Protein AF-A0A1V0NFH5-F1 (afdb_monomer_lite)

Radius of gyration: 13.97 Å; chains: 1; bounding box: 27×34×34 Å

pLDDT: mean 76.41, std 22.6, range [29.08, 95.69]

Structure (mmCIF, N/CA/C/O backbone):
data_AF-A0A1V0NFH5-F1
#
_entry.id   AF-A0A1V0NFH5-F1
#
loop_
_atom_site.group_PDB
_atom_site.id
_atom_site.type_symbol
_atom_site.label_atom_id
_atom_site.label_alt_id
_atom_site.label_comp_id
_atom_site.label_asym_id
_atom_site.label_entity_id
_atom_site.label_seq_id
_atom_site.pdbx_PDB_ins_code
_atom_site.Cartn_x
_atom_site.Cartn_y
_atom_site.Cartn_z
_atom_site.occupancy
_atom_site.B_iso_or_equiv
_atom_site.auth_seq_id
_atom_site.auth_comp_id
_atom_site.auth_asym_id
_atom_site.auth_atom_id
_atom_site.pdbx_PDB_model_num
ATOM 1 N N . MET A 1 1 ? 10.581 -11.331 2.961 1.00 76.19 1 MET A N 1
ATOM 2 C CA . MET A 1 1 ? 11.511 -10.503 2.188 1.00 76.19 1 MET A CA 1
ATOM 3 C C . MET A 1 1 ? 10.688 -9.478 1.43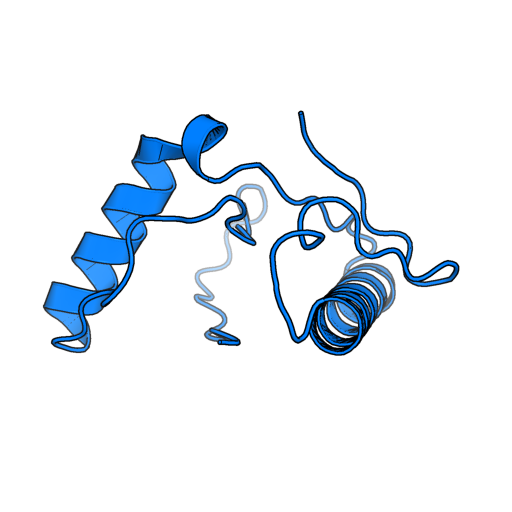2 1.00 76.19 1 MET A C 1
ATOM 5 O O . MET A 1 1 ? 9.586 -9.808 0.995 1.00 76.19 1 MET A O 1
ATOM 9 N N . ALA A 1 2 ? 11.209 -8.263 1.259 1.00 84.88 2 ALA A N 1
ATOM 10 C CA . ALA A 1 2 ? 10.541 -7.229 0.476 1.00 84.88 2 ALA A CA 1
ATOM 11 C C . ALA A 1 2 ? 10.364 -7.672 -0.987 1.00 84.88 2 ALA A C 1
ATOM 13 O O . ALA A 1 2 ? 11.318 -8.141 -1.609 1.00 84.88 2 ALA A O 1
ATOM 14 N N . TYR A 1 3 ? 9.170 -7.487 -1.551 1.00 88.94 3 TYR A N 1
ATOM 15 C CA . TYR A 1 3 ? 8.919 -7.678 -2.978 1.00 88.94 3 TYR A CA 1
ATOM 16 C C . TYR A 1 3 ? 8.745 -6.323 -3.664 1.00 88.94 3 TYR A C 1
ATOM 18 O O . TYR A 1 3 ? 7.806 -5.575 -3.372 1.00 88.94 3 TYR A O 1
ATOM 26 N N . LYS A 1 4 ? 9.658 -6.021 -4.592 1.00 92.44 4 LYS A N 1
ATOM 27 C CA . LYS A 1 4 ? 9.577 -4.852 -5.466 1.00 92.44 4 LYS A CA 1
ATOM 28 C C . LYS A 1 4 ? 8.589 -5.109 -6.589 1.00 92.44 4 LYS A C 1
ATOM 30 O O . LYS A 1 4 ? 8.770 -6.022 -7.392 1.00 92.44 4 LYS A O 1
ATOM 35 N N . VAL A 1 5 ? 7.574 -4.261 -6.673 1.00 91.75 5 VAL A N 1
ATOM 36 C CA . VAL A 1 5 ? 6.545 -4.378 -7.703 1.00 91.75 5 VAL A CA 1
ATOM 37 C C . VAL A 1 5 ? 7.063 -3.823 -9.011 1.00 91.75 5 VAL A C 1
ATOM 39 O O . VAL A 1 5 ? 7.460 -2.660 -9.093 1.00 91.75 5 VAL A O 1
ATOM 42 N N . ASN A 1 6 ? 7.004 -4.646 -10.052 1.00 92.31 6 ASN A N 1
ATOM 43 C CA . ASN A 1 6 ? 7.226 -4.195 -11.411 1.00 92.31 6 ASN A CA 1
ATOM 44 C C . ASN A 1 6 ? 5.878 -3.860 -12.056 1.00 92.31 6 ASN A C 1
ATOM 46 O O . ASN A 1 6 ? 5.041 -4.731 -12.249 1.00 92.31 6 ASN A O 1
ATOM 50 N N . PHE A 1 7 ? 5.663 -2.595 -12.411 1.00 91.69 7 PHE A N 1
ATOM 51 C CA . PHE A 1 7 ? 4.433 -2.183 -13.092 1.00 91.69 7 PHE A CA 1
ATOM 52 C C . PHE A 1 7 ? 4.423 -2.511 -14.594 1.00 91.69 7 PHE A C 1
ATOM 54 O O . PHE A 1 7 ? 3.388 -2.359 -15.235 1.00 91.69 7 PHE A O 1
ATOM 61 N N . LYS A 1 8 ? 5.564 -2.911 -15.176 1.00 93.94 8 LYS A N 1
ATOM 62 C CA . LYS A 1 8 ? 5.654 -3.365 -16.576 1.00 93.94 8 LYS A CA 1
ATOM 63 C C . LYS A 1 8 ? 5.340 -4.852 -16.729 1.00 93.94 8 LYS A C 1
ATOM 65 O O . LYS A 1 8 ? 4.895 -5.266 -17.789 1.00 93.94 8 LYS A O 1
ATOM 70 N N . ASP A 1 9 ? 5.609 -5.627 -15.686 1.00 95.31 9 ASP A N 1
ATOM 71 C CA . ASP A 1 9 ? 5.427 -7.075 -15.645 1.00 95.31 9 ASP A CA 1
ATOM 72 C C . ASP A 1 9 ? 4.626 -7.406 -14.384 1.00 95.31 9 ASP A C 1
ATOM 74 O O . ASP A 1 9 ? 5.182 -7.508 -13.286 1.00 95.31 9 ASP A O 1
ATOM 78 N N . VAL A 1 10 ? 3.301 -7.447 -14.543 1.00 94.25 10 VAL A N 1
ATOM 79 C CA . VAL A 1 10 ? 2.349 -7.621 -13.444 1.00 94.25 10 VAL A CA 1
ATOM 80 C C . VAL A 1 10 ? 2.413 -9.065 -12.962 1.00 94.25 10 VAL A C 1
ATOM 82 O O . VAL A 1 10 ? 2.105 -9.985 -13.714 1.00 94.25 10 VAL A O 1
ATOM 85 N N . LYS A 1 11 ? 2.796 -9.263 -11.695 1.00 92.69 11 LYS A N 1
ATOM 86 C CA . LYS A 1 11 ? 2.881 -10.589 -11.071 1.00 92.69 11 LYS A CA 1
ATOM 87 C C . LYS A 1 11 ? 2.061 -10.661 -9.801 1.00 92.69 11 LYS A C 1
ATOM 89 O O . LYS A 1 11 ? 1.969 -9.691 -9.051 1.00 92.69 11 LYS A O 1
ATOM 94 N N . THR A 1 12 ? 1.570 -11.856 -9.517 1.00 92.62 12 THR A N 1
ATOM 95 C CA . THR A 1 12 ? 0.772 -12.160 -8.331 1.00 92.62 12 THR A CA 1
ATOM 96 C C . THR A 1 12 ? 1.607 -12.422 -7.080 1.00 92.62 12 THR A C 1
ATOM 98 O O . THR A 1 12 ? 1.021 -12.719 -6.052 1.00 92.62 12 THR A O 1
ATOM 101 N N . VAL A 1 13 ? 2.936 -12.220 -7.111 1.00 89.75 13 VAL A N 1
ATOM 102 C CA . VAL A 1 13 ? 3.868 -12.578 -6.020 1.00 89.75 13 VAL A CA 1
ATOM 103 C C . VAL A 1 13 ? 3.342 -12.186 -4.632 1.00 89.75 13 VAL A C 1
ATOM 105 O O . VAL A 1 13 ? 3.296 -11.009 -4.252 1.00 89.75 13 VAL A O 1
ATOM 108 N N . GLY A 1 14 ? 2.998 -13.219 -3.862 1.00 83.38 14 GLY A N 1
ATOM 109 C CA . GLY A 1 14 ? 2.502 -13.137 -2.486 1.00 83.38 14 GLY A CA 1
ATOM 110 C C . GLY A 1 14 ? 0.978 -12.998 -2.351 1.00 83.38 14 GLY A C 1
ATOM 111 O O . GLY A 1 14 ? 0.484 -12.871 -1.233 1.00 83.38 14 GLY A O 1
ATOM 112 N N . LEU A 1 15 ? 0.241 -13.065 -3.460 1.00 86.44 15 LEU A N 1
ATOM 113 C CA . LEU A 1 15 ? -1.223 -13.065 -3.545 1.00 86.44 15 LEU A CA 1
ATOM 114 C C . LEU A 1 15 ? -1.785 -14.432 -3.964 1.00 86.44 15 LEU A C 1
ATOM 116 O O . LEU A 1 15 ? -2.992 -14.549 -4.134 1.00 86.44 15 LEU A O 1
ATOM 120 N N . GLU A 1 16 ? -0.951 -15.470 -4.085 1.00 86.75 16 GLU A N 1
ATOM 121 C CA . GLU A 1 16 ? -1.329 -16.741 -4.745 1.00 86.75 16 GLU A CA 1
ATOM 122 C C . GLU A 1 16 ? -2.465 -17.493 -4.053 1.00 86.75 16 GLU A C 1
ATOM 124 O O . GLU A 1 16 ? -3.119 -18.345 -4.641 1.00 86.75 16 GLU A O 1
ATOM 129 N N . THR A 1 17 ? -2.684 -17.200 -2.775 1.00 84.69 17 THR A N 1
ATOM 130 C CA . THR A 1 17 ? -3.760 -17.796 -1.983 1.00 84.69 17 THR A CA 1
ATOM 131 C C . THR A 1 17 ? -5.095 -17.077 -2.165 1.00 84.69 17 THR A C 1
ATOM 133 O O . THR A 1 17 ? -6.104 -17.535 -1.637 1.00 84.69 17 THR A O 1
ATOM 136 N N . SER A 1 18 ? -5.110 -15.924 -2.838 1.00 84.19 18 SER A N 1
ATOM 137 C CA . SER A 1 18 ? -6.312 -15.126 -3.057 1.00 84.19 18 SER A CA 1
ATOM 138 C C . SER A 1 18 ? -7.054 -15.597 -4.311 1.00 84.19 18 SER A C 1
ATOM 140 O O . SER A 1 18 ? -6.433 -15.720 -5.365 1.00 84.19 18 SER A O 1
ATOM 142 N N . PRO A 1 19 ? -8.387 -15.772 -4.263 1.00 88.06 19 PRO A N 1
ATOM 143 C CA . PRO A 1 19 ? -9.184 -16.086 -5.452 1.00 88.06 19 PRO A CA 1
ATOM 144 C C . PRO A 1 19 ? -9.219 -14.936 -6.475 1.00 88.06 19 PRO A C 1
ATOM 146 O O . PRO A 1 19 ? -9.638 -15.138 -7.608 1.00 88.06 19 PRO A O 1
ATOM 149 N N . VAL A 1 20 ? -8.787 -13.732 -6.082 1.00 88.62 20 VAL A N 1
ATOM 150 C CA . VAL A 1 20 ? -8.752 -12.517 -6.917 1.00 88.62 20 VAL A CA 1
ATOM 151 C C . VAL A 1 20 ? -7.323 -11.984 -7.092 1.00 88.62 20 VAL A C 1
ATOM 153 O O . VAL A 1 20 ? -7.102 -10.776 -7.196 1.00 88.62 20 VAL A O 1
ATOM 156 N N . ALA A 1 21 ? -6.333 -12.885 -7.094 1.00 89.50 21 ALA A N 1
ATOM 157 C CA . ALA A 1 21 ? -4.910 -12.544 -7.145 1.00 89.50 21 ALA A CA 1
ATOM 158 C C . ALA A 1 21 ? -4.546 -11.627 -8.326 1.00 89.50 21 ALA A C 1
ATOM 160 O O . ALA A 1 21 ? -3.848 -10.633 -8.126 1.00 89.50 21 ALA A O 1
ATOM 161 N N . ASP A 1 22 ? -5.065 -11.903 -9.525 1.00 90.12 22 ASP A N 1
ATOM 162 C CA . ASP A 1 22 ? -4.756 -11.133 -10.738 1.00 90.12 22 ASP A CA 1
ATOM 163 C C . ASP A 1 22 ? -5.242 -9.682 -10.651 1.00 90.12 22 ASP A C 1
ATOM 165 O O . ASP A 1 22 ? -4.513 -8.742 -10.976 1.00 90.12 22 ASP A O 1
ATOM 169 N N . SER A 1 23 ? -6.466 -9.475 -10.158 1.00 91.88 23 SER A N 1
ATOM 170 C CA . SER A 1 23 ? -7.030 -8.134 -9.983 1.00 91.88 23 SER A CA 1
ATOM 171 C C . SER A 1 23 ? -6.245 -7.331 -8.943 1.00 91.88 23 SER A C 1
ATOM 173 O O . SER A 1 23 ? -5.916 -6.167 -9.181 1.00 91.88 23 SER A O 1
ATOM 175 N N . LEU A 1 24 ? -5.881 -7.962 -7.822 1.00 90.19 24 LEU A N 1
ATOM 176 C CA . LEU A 1 24 ? -5.057 -7.342 -6.780 1.00 90.19 24 LEU A CA 1
ATOM 177 C C . LEU A 1 24 ? -3.645 -7.012 -7.286 1.00 90.19 24 LEU A C 1
ATOM 179 O O . LEU A 1 24 ? -3.122 -5.932 -7.003 1.00 90.19 24 LEU A O 1
ATOM 183 N N . ALA A 1 25 ? -3.039 -7.895 -8.081 1.00 92.25 25 ALA A N 1
ATOM 184 C CA . ALA A 1 25 ? -1.752 -7.644 -8.721 1.00 92.25 25 ALA A CA 1
ATOM 185 C C . ALA A 1 25 ? -1.822 -6.445 -9.682 1.00 92.25 25 ALA A C 1
ATOM 187 O O . ALA A 1 25 ? -0.922 -5.601 -9.685 1.00 92.25 25 ALA A O 1
ATOM 188 N N . GLY A 1 26 ? -2.916 -6.319 -10.439 1.00 93.25 26 GLY A N 1
ATOM 189 C CA . GLY A 1 26 ? -3.176 -5.175 -11.312 1.00 93.25 26 GLY A CA 1
ATOM 190 C C . GLY A 1 26 ? -3.303 -3.851 -10.552 1.00 93.25 26 GLY A C 1
ATOM 191 O O . GLY A 1 26 ? -2.660 -2.864 -10.921 1.00 93.25 26 GLY A O 1
ATOM 192 N N . LEU A 1 27 ? -4.068 -3.820 -9.455 1.00 93.50 27 LEU A N 1
ATOM 193 C CA . LEU A 1 27 ? -4.163 -2.639 -8.582 1.00 93.50 27 LEU A CA 1
ATOM 194 C C . LEU A 1 27 ? -2.789 -2.242 -8.038 1.00 93.50 27 LEU A C 1
ATOM 196 O O . LEU A 1 27 ? -2.378 -1.084 -8.132 1.00 93.50 27 LEU A O 1
ATOM 200 N N . ARG A 1 28 ? -2.033 -3.226 -7.559 1.00 92.12 28 ARG A N 1
ATOM 201 C CA . ARG A 1 28 ? -0.690 -3.025 -7.025 1.00 92.12 28 ARG A CA 1
ATOM 202 C C . ARG A 1 28 ? 0.293 -2.494 -8.078 1.00 92.12 28 ARG A C 1
ATOM 204 O O . ARG A 1 28 ? 1.111 -1.623 -7.782 1.00 92.12 28 ARG A O 1
ATOM 211 N N . ALA A 1 29 ? 0.197 -2.965 -9.320 1.00 94.94 29 ALA A N 1
ATOM 212 C CA . ALA A 1 29 ? 0.977 -2.441 -10.439 1.00 94.94 29 ALA A CA 1
ATOM 213 C C . ALA A 1 29 ? 0.596 -0.991 -10.789 1.00 94.94 29 ALA A C 1
ATOM 215 O O . ALA A 1 29 ? 1.479 -0.172 -11.063 1.00 94.94 29 ALA A O 1
ATOM 216 N N . ASN A 1 30 ? -0.694 -0.642 -10.727 1.00 95.31 30 ASN A N 1
ATOM 217 C CA . ASN A 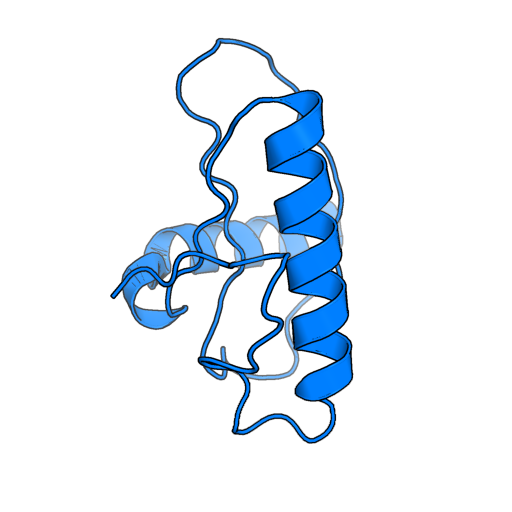1 30 ? -1.159 0.731 -10.939 1.00 95.31 30 ASN A CA 1
ATOM 218 C C . ASN A 1 30 ? -0.578 1.698 -9.900 1.00 95.31 30 ASN A C 1
ATOM 220 O O . ASN A 1 30 ? -0.101 2.777 -10.264 1.00 95.31 30 ASN A O 1
ATOM 224 N N . GLU A 1 31 ? -0.560 1.301 -8.628 1.00 93.12 31 GLU A N 1
ATOM 225 C CA . GLU A 1 31 ? 0.064 2.083 -7.560 1.00 93.12 31 GLU A CA 1
ATOM 226 C C . GLU A 1 31 ? 1.568 2.240 -7.788 1.00 93.12 31 GLU A C 1
ATOM 228 O O . GLU A 1 31 ? 2.080 3.361 -7.778 1.00 93.12 31 GLU A O 1
ATOM 233 N N . ALA A 1 32 ? 2.274 1.145 -8.081 1.00 94.81 32 ALA A N 1
ATOM 234 C CA . ALA A 1 32 ? 3.706 1.184 -8.364 1.00 94.81 32 ALA A CA 1
ATOM 235 C C . ALA A 1 32 ? 4.041 2.137 -9.523 1.00 94.81 32 ALA A C 1
ATOM 237 O O . ALA A 1 32 ? 4.978 2.935 -9.426 1.00 94.81 32 ALA A O 1
ATOM 238 N N . ARG A 1 33 ? 3.229 2.130 -10.590 1.00 95.69 33 ARG A N 1
ATOM 239 C CA . ARG A 1 33 ? 3.357 3.077 -11.706 1.00 95.69 33 ARG A CA 1
ATOM 240 C C . ARG A 1 33 ? 3.154 4.520 -11.253 1.00 95.69 33 ARG A C 1
ATOM 242 O O . ARG A 1 33 ? 3.918 5.398 -11.653 1.00 95.69 33 ARG A O 1
ATOM 249 N N . TYR A 1 34 ? 2.135 4.783 -10.436 1.00 94.56 34 TYR A N 1
ATOM 250 C CA . TYR A 1 34 ? 1.860 6.124 -9.923 1.00 94.56 34 TYR A CA 1
ATOM 251 C C . TYR A 1 34 ? 3.032 6.662 -9.094 1.00 94.56 34 TYR A C 1
ATOM 253 O O . TYR A 1 34 ? 3.502 7.773 -9.352 1.00 94.56 34 TYR A O 1
ATOM 261 N N . PHE A 1 35 ? 3.554 5.867 -8.156 1.00 92.81 35 PHE A N 1
ATOM 262 C CA . PHE A 1 35 ? 4.680 6.277 -7.314 1.00 92.81 35 PHE A CA 1
ATOM 263 C C . PHE A 1 35 ? 5.961 6.500 -8.115 1.00 92.81 35 PHE A C 1
ATOM 265 O O . PHE A 1 35 ? 6.656 7.495 -7.893 1.00 92.81 35 PHE A O 1
ATOM 272 N N . TRP A 1 36 ? 6.236 5.650 -9.104 1.00 92.56 36 TRP A N 1
ATOM 273 C CA . TRP A 1 36 ? 7.377 5.839 -9.992 1.00 92.56 36 TRP A CA 1
ATOM 274 C C . TRP A 1 36 ? 7.253 7.107 -10.846 1.00 92.56 36 TRP A C 1
ATOM 276 O O . TRP A 1 36 ? 8.197 7.893 -10.975 1.00 92.56 36 TRP A O 1
ATOM 286 N N . ASN A 1 37 ? 6.076 7.348 -11.424 1.00 94.06 37 ASN A N 1
ATOM 287 C CA . ASN A 1 37 ? 5.862 8.504 -12.287 1.00 94.06 37 ASN A CA 1
ATOM 288 C C . ASN A 1 37 ? 5.935 9.809 -11.495 1.00 94.06 37 ASN A C 1
ATOM 290 O O . ASN A 1 37 ? 6.659 10.717 -11.906 1.00 94.06 37 ASN A O 1
ATOM 294 N N . LYS A 1 38 ? 5.248 9.874 -10.351 1.00 94.62 38 LYS A N 1
ATOM 295 C CA . LYS A 1 38 ? 5.101 11.104 -9.570 1.00 94.62 38 LYS A CA 1
ATOM 296 C C . LYS A 1 38 ? 6.281 11.396 -8.647 1.00 94.62 38 LYS A C 1
ATOM 298 O O . LYS A 1 38 ? 6.693 12.544 -8.555 1.00 94.62 38 LYS A O 1
ATOM 303 N N . TYR A 1 39 ? 6.814 10.380 -7.974 1.00 94.19 39 TYR A N 1
ATOM 304 C CA . TYR A 1 39 ? 7.806 10.559 -6.907 1.00 94.19 39 TYR A CA 1
ATOM 305 C C . TYR A 1 39 ? 9.146 9.886 -7.197 1.00 94.19 39 TYR A C 1
ATOM 307 O O . TYR A 1 39 ? 10.073 10.048 -6.413 1.00 94.19 39 TYR A O 1
ATOM 315 N N . LYS A 1 40 ? 9.254 9.124 -8.296 1.00 93.44 40 LYS A N 1
ATOM 316 C CA . LYS A 1 40 ? 10.445 8.315 -8.616 1.00 93.44 40 LYS A CA 1
ATOM 317 C C . LYS A 1 40 ? 10.813 7.361 -7.473 1.00 93.44 40 LYS A C 1
ATOM 319 O O . LYS A 1 40 ? 11.980 7.081 -7.231 1.00 93.44 40 LYS A O 1
ATOM 324 N N . PHE A 1 41 ? 9.788 6.861 -6.781 1.00 90.94 41 PHE A N 1
ATOM 325 C CA . PHE A 1 41 ? 9.929 5.976 -5.633 1.00 90.94 41 PHE A CA 1
ATOM 326 C C . PHE A 1 41 ? 9.639 4.524 -6.017 1.00 90.94 41 PHE A C 1
ATOM 328 O O . PHE A 1 41 ? 8.715 4.248 -6.787 1.00 90.94 41 PHE A O 1
ATOM 335 N N . GLU A 1 42 ? 10.420 3.598 -5.464 1.00 90.38 42 GLU A N 1
ATOM 336 C CA . GLU A 1 42 ? 10.224 2.167 -5.670 1.00 90.38 42 GLU A CA 1
ATOM 337 C C . GLU A 1 42 ? 9.137 1.630 -4.745 1.00 90.38 42 GLU A C 1
ATOM 339 O O . GLU A 1 42 ? 9.234 1.716 -3.524 1.00 90.38 42 GLU A O 1
ATOM 344 N N . TYR A 1 43 ? 8.099 1.038 -5.324 1.00 89.88 43 TYR A N 1
ATOM 345 C CA . TYR A 1 43 ? 7.011 0.470 -4.544 1.00 89.88 43 TYR A CA 1
ATOM 346 C C . TYR A 1 43 ? 7.364 -0.952 -4.086 1.00 89.88 43 TYR A C 1
ATOM 348 O O . TYR A 1 43 ? 7.444 -1.889 -4.890 1.00 89.88 43 TYR A O 1
ATOM 356 N N . LEU A 1 44 ? 7.578 -1.100 -2.780 1.00 91.31 44 LEU A N 1
ATOM 357 C CA . LEU A 1 44 ? 7.890 -2.360 -2.110 1.00 91.31 44 LEU A CA 1
ATOM 358 C C . LEU A 1 44 ? 6.687 -2.825 -1.288 1.00 91.31 44 LEU A C 1
ATOM 360 O O . LEU A 1 44 ? 5.989 -2.006 -0.698 1.00 91.31 44 LEU A O 1
ATOM 364 N N . THR A 1 45 ? 6.477 -4.137 -1.183 1.00 87.75 45 THR A N 1
ATOM 365 C CA . THR A 1 45 ? 5.620 -4.685 -0.120 1.00 87.75 45 THR A CA 1
ATOM 366 C C . THR A 1 45 ? 6.355 -5.698 0.717 1.00 87.75 45 THR A C 1
ATOM 368 O O . THR A 1 45 ? 7.331 -6.310 0.282 1.00 87.75 45 THR A O 1
ATOM 371 N N . TYR A 1 46 ? 5.797 -5.926 1.896 1.00 85.81 46 TYR A N 1
ATOM 372 C CA . TYR A 1 46 ? 6.317 -6.858 2.868 1.00 85.81 46 TYR A CA 1
ATOM 373 C C . TYR A 1 46 ? 5.233 -7.865 3.238 1.00 85.81 46 TYR A C 1
ATOM 375 O O . TYR A 1 46 ? 4.040 -7.535 3.244 1.00 85.81 46 TYR A O 1
ATOM 383 N N . PRO A 1 47 ? 5.627 -9.099 3.566 1.00 83.12 47 PRO A N 1
ATOM 384 C CA . PRO A 1 47 ? 4.752 -9.994 4.282 1.00 83.12 47 PRO A CA 1
ATOM 385 C C . PRO A 1 47 ? 4.289 -9.370 5.598 1.00 83.12 47 PRO A C 1
ATOM 387 O O . PRO A 1 47 ? 5.091 -8.792 6.327 1.00 83.12 47 PRO A O 1
ATOM 390 N N . ALA A 1 48 ? 3.007 -9.520 5.926 1.00 81.81 48 ALA A N 1
ATOM 391 C CA . ALA A 1 48 ? 2.420 -8.916 7.123 1.00 81.81 48 ALA A CA 1
ATOM 392 C C . ALA A 1 48 ? 3.141 -9.357 8.413 1.00 81.81 48 ALA A C 1
ATOM 394 O O . ALA A 1 48 ? 3.333 -8.561 9.324 1.00 81.81 48 ALA A O 1
ATOM 395 N N . HIS A 1 49 ? 3.613 -10.607 8.470 1.00 82.00 49 HIS A N 1
ATOM 396 C CA . HIS A 1 49 ? 4.332 -11.136 9.632 1.00 82.00 49 HIS A CA 1
ATOM 397 C C . HIS A 1 49 ? 5.711 -10.499 9.851 1.00 82.00 49 HIS A C 1
ATOM 399 O O . HIS A 1 49 ? 6.170 -10.436 10.984 1.00 82.00 49 HIS A O 1
ATOM 405 N N . GLU A 1 50 ? 6.366 -9.998 8.798 1.00 83.38 50 GLU A N 1
ATOM 406 C CA . GLU A 1 50 ? 7.649 -9.287 8.930 1.00 83.38 50 GLU A CA 1
ATOM 407 C C . GLU A 1 50 ? 7.465 -7.884 9.510 1.00 83.38 50 GLU A C 1
ATOM 409 O O . GLU A 1 50 ? 8.434 -7.219 9.864 1.00 83.38 50 GLU A O 1
ATOM 414 N N . LYS A 1 51 ? 6.214 -7.427 9.579 1.00 84.56 51 LYS A N 1
ATOM 415 C CA . LYS A 1 51 ? 5.818 -6.057 9.866 1.00 84.56 51 LYS A CA 1
ATOM 416 C C . LYS A 1 51 ? 4.702 -5.985 10.909 1.00 84.56 51 LYS A C 1
ATOM 418 O O . LYS A 1 51 ? 3.836 -5.118 10.845 1.00 84.56 51 LYS A O 1
ATOM 423 N N . ALA A 1 52 ? 4.749 -6.892 11.883 1.00 85.12 52 ALA A N 1
ATOM 424 C CA . ALA A 1 52 ? 3.715 -7.063 12.901 1.00 85.12 52 ALA A CA 1
ATOM 425 C C . ALA A 1 52 ? 3.407 -5.780 13.701 1.00 85.12 52 ALA A C 1
ATOM 427 O O . ALA A 1 52 ? 2.242 -5.518 13.987 1.00 85.12 52 ALA A O 1
ATOM 428 N N . ASP A 1 53 ? 4.415 -4.960 14.011 1.00 85.81 53 ASP A N 1
ATOM 429 C CA . ASP A 1 53 ? 4.220 -3.724 14.786 1.00 85.81 53 ASP A CA 1
ATOM 430 C C . ASP A 1 53 ? 3.405 -2.681 14.013 1.00 85.81 53 ASP A C 1
ATOM 432 O O . ASP A 1 53 ? 2.466 -2.078 14.534 1.00 85.81 53 ASP A O 1
ATOM 436 N N . GLU A 1 54 ? 3.740 -2.483 12.740 1.00 86.69 54 GLU A N 1
ATOM 437 C CA . GLU A 1 54 ? 3.055 -1.521 11.877 1.00 86.69 54 GLU A CA 1
ATOM 438 C C . GLU A 1 54 ? 1.627 -1.995 11.545 1.00 86.69 54 GLU A C 1
ATOM 440 O O . GLU A 1 54 ? 0.685 -1.206 11.476 1.00 86.69 54 GLU A O 1
ATOM 445 N N . VAL A 1 55 ? 1.458 -3.309 11.422 1.00 85.69 55 VAL A N 1
ATOM 446 C CA . VAL A 1 55 ? 0.169 -3.983 11.283 1.00 85.69 55 VAL A CA 1
ATOM 447 C C . VAL A 1 55 ? -0.725 -3.741 12.515 1.00 85.69 55 VAL A C 1
ATOM 449 O O . VAL A 1 55 ? -1.874 -3.319 12.372 1.00 85.69 55 VAL A O 1
ATOM 452 N N . ALA A 1 56 ? -0.187 -3.921 13.726 1.00 87.38 56 ALA A N 1
ATOM 453 C CA . ALA A 1 56 ? -0.902 -3.670 14.980 1.00 87.38 56 ALA A CA 1
ATOM 454 C C . ALA A 1 56 ? -1.277 -2.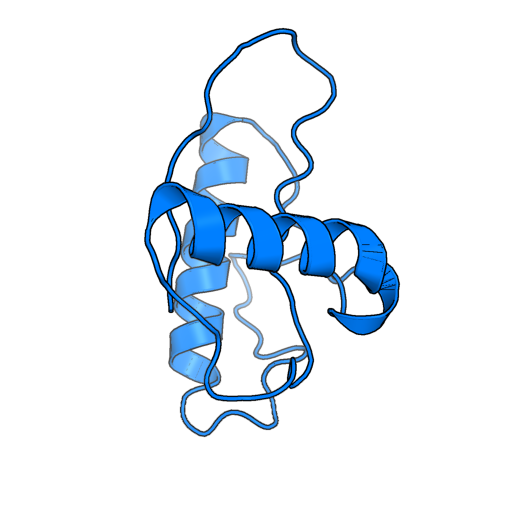188 15.152 1.00 87.38 56 ALA A C 1
ATOM 456 O O . ALA A 1 56 ? -2.373 -1.863 15.616 1.00 87.38 56 ALA A O 1
ATOM 457 N N . LEU A 1 57 ? -0.393 -1.276 14.732 1.00 89.94 57 LEU A N 1
ATOM 458 C CA . LEU A 1 57 ? -0.691 0.155 14.691 1.00 89.94 57 LEU A CA 1
ATOM 459 C C . LEU A 1 57 ? -1.888 0.447 13.777 1.00 89.94 57 LEU A C 1
ATOM 461 O O . LEU A 1 57 ? -2.766 1.231 14.138 1.00 89.94 57 LEU A O 1
ATOM 465 N N . PHE A 1 58 ? -1.948 -0.200 12.614 1.00 87.06 58 PHE A N 1
ATOM 466 C CA . PHE A 1 58 ? -3.042 -0.024 11.665 1.00 87.06 58 PHE A CA 1
ATOM 467 C C . PHE A 1 58 ? -4.381 -0.511 12.232 1.00 87.06 58 PHE A C 1
ATOM 469 O O . PHE A 1 58 ? -5.387 0.189 12.134 1.00 87.06 58 PHE A O 1
ATOM 476 N N . GLU A 1 59 ? -4.387 -1.678 12.878 1.00 87.81 59 GLU A N 1
ATOM 477 C CA . GLU A 1 59 ? -5.549 -2.215 13.596 1.00 87.81 59 GLU A CA 1
ATOM 478 C C . GLU A 1 59 ? -6.071 -1.248 14.656 1.00 87.81 59 GLU A C 1
ATOM 480 O O . GLU A 1 59 ? -7.275 -0.992 14.732 1.00 87.81 59 GLU A O 1
ATOM 485 N N . LYS A 1 60 ? -5.156 -0.676 15.444 1.00 90.88 60 LYS A N 1
ATOM 486 C CA . LYS A 1 60 ? -5.490 0.311 16.468 1.00 90.88 60 LYS A CA 1
ATOM 487 C C . LYS A 1 60 ? -6.160 1.542 15.852 1.00 90.88 60 LYS A C 1
ATOM 489 O O . LYS A 1 60 ? -7.236 1.927 16.298 1.00 90.88 60 LYS A O 1
ATOM 494 N N . ILE A 1 61 ? -5.574 2.112 14.798 1.00 91.19 61 ILE A N 1
ATOM 495 C CA . ILE A 1 61 ? -6.120 3.293 14.106 1.00 91.19 61 ILE A CA 1
ATOM 496 C C . ILE A 1 61 ? -7.501 2.998 13.509 1.00 91.19 61 ILE A C 1
ATOM 498 O O . ILE A 1 61 ? -8.418 3.808 13.638 1.00 91.19 61 ILE A O 1
ATOM 502 N N . LEU A 1 62 ? -7.678 1.841 12.864 1.00 89.94 62 LEU A N 1
ATOM 503 C CA . LEU A 1 62 ? -8.965 1.450 12.281 1.00 89.94 62 LEU A CA 1
ATOM 504 C C . LEU A 1 62 ? -10.059 1.328 13.340 1.00 89.94 62 LEU A C 1
ATOM 506 O O . LEU A 1 62 ? -11.187 1.776 13.114 1.00 89.94 62 LEU A O 1
ATOM 510 N N . LEU A 1 63 ? -9.723 0.763 14.496 1.00 89.38 63 LEU A N 1
ATOM 511 C CA . LEU A 1 63 ? -10.659 0.632 15.598 1.00 89.38 63 LEU A CA 1
ATOM 512 C C . LEU A 1 63 ? -10.997 1.996 16.210 1.00 89.38 63 LEU A C 1
ATOM 514 O O . LEU A 1 63 ? -12.171 2.317 16.367 1.00 89.38 63 LEU A O 1
ATOM 518 N N . GLU A 1 64 ? -9.988 2.806 16.523 1.00 94.38 64 GLU A N 1
ATOM 519 C CA . GLU A 1 64 ? -10.166 4.075 17.233 1.00 94.38 64 GLU A CA 1
ATOM 520 C C . GLU A 1 64 ? -10.813 5.157 16.359 1.00 94.38 64 GLU A C 1
ATOM 522 O O . GLU A 1 64 ? -11.713 5.860 16.813 1.00 94.38 64 GLU A O 1
ATOM 527 N N . GLU A 1 65 ? -10.407 5.290 15.093 1.00 94.75 65 GLU A N 1
ATOM 528 C CA . GLU A 1 65 ? -10.902 6.369 14.228 1.00 94.75 65 GLU A CA 1
ATOM 529 C C . GLU A 1 65 ? -12.154 6.012 13.429 1.00 94.75 65 GLU A C 1
ATOM 531 O O . GLU A 1 65 ? -12.884 6.903 12.979 1.00 94.75 65 GLU A O 1
ATOM 536 N N . ARG A 1 66 ? -12.345 4.724 13.129 1.00 89.62 66 ARG A N 1
ATOM 537 C CA . ARG A 1 66 ? -13.369 4.266 12.177 1.00 89.62 66 ARG A CA 1
ATOM 538 C C . ARG A 1 66 ? -14.270 3.179 12.744 1.00 89.62 66 ARG A C 1
ATOM 540 O O . ARG A 1 66 ? -15.216 2.802 12.060 1.00 89.62 66 ARG A O 1
ATOM 547 N N . ASN A 1 67 ? -14.006 2.697 13.962 1.00 91.00 67 ASN A N 1
ATOM 548 C CA . ASN A 1 67 ? -14.701 1.561 14.562 1.00 91.00 67 ASN A CA 1
ATOM 549 C C . ASN A 1 67 ? -14.729 0.331 13.632 1.00 91.00 67 ASN A C 1
ATOM 551 O O . ASN A 1 67 ? -15.736 -0.368 13.522 1.00 91.00 67 ASN A O 1
ATOM 555 N N . LEU A 1 68 ? -13.621 0.093 12.923 1.00 89.62 68 LEU A N 1
ATOM 556 C CA . LEU A 1 68 ? -13.445 -1.028 12.002 1.00 89.62 68 LEU A CA 1
ATOM 557 C C . LEU A 1 68 ? -12.497 -2.069 12.601 1.00 89.62 68 LEU A C 1
ATOM 559 O O . LEU A 1 68 ? -11.512 -1.734 13.253 1.00 89.62 68 LEU A O 1
ATOM 563 N N . LYS A 1 69 ? -12.784 -3.347 12.339 1.00 87.56 69 LYS A N 1
ATOM 564 C CA . LYS A 1 69 ? -11.921 -4.485 12.680 1.00 87.56 69 LYS A CA 1
ATOM 565 C C . LYS A 1 69 ? -11.786 -5.397 11.470 1.00 87.56 69 LYS A C 1
ATOM 567 O O . LYS A 1 69 ? -12.753 -5.585 10.731 1.00 87.56 69 LYS A O 1
ATOM 572 N N . PHE A 1 70 ? -10.612 -5.991 11.284 1.00 77.19 70 PHE A N 1
ATOM 573 C CA . PHE A 1 70 ? -10.441 -7.025 10.271 1.00 77.19 70 PHE A CA 1
ATOM 574 C C . PHE A 1 70 ? -11.217 -8.284 10.670 1.00 77.19 70 PHE A C 1
ATOM 576 O O . PHE A 1 70 ? -11.131 -8.747 11.805 1.00 77.19 70 PHE A O 1
ATOM 583 N N . GLN A 1 71 ? -11.978 -8.846 9.729 1.00 76.31 71 GLN A N 1
ATOM 584 C CA . GLN A 1 71 ? -12.682 -10.115 9.941 1.00 76.31 71 GLN A CA 1
ATOM 585 C C . GLN A 1 71 ? -11.751 -11.330 9.862 1.00 76.31 71 GLN A C 1
ATOM 587 O O . GLN A 1 71 ? -12.050 -12.365 10.448 1.00 76.31 71 GLN A O 1
ATOM 592 N N . GLN A 1 72 ? -10.642 -11.221 9.130 1.00 70.12 72 GLN A N 1
ATOM 593 C CA . GLN A 1 72 ? -9.693 -12.309 8.917 1.00 70.12 72 GLN A CA 1
ATOM 594 C C . GLN A 1 72 ? -8.317 -11.936 9.450 1.00 70.12 72 GLN A C 1
ATOM 596 O O . GLN A 1 72 ? -7.868 -10.799 9.312 1.00 70.12 72 GLN A O 1
ATOM 601 N N . LYS A 1 73 ? -7.631 -12.926 10.026 1.00 62.88 73 LYS A N 1
ATOM 602 C CA . LYS A 1 73 ? -6.242 -12.787 10.466 1.00 62.88 73 LYS A CA 1
ATOM 603 C C . LYS A 1 73 ? -5.344 -12.615 9.236 1.00 62.88 73 LYS A C 1
ATOM 605 O O . LYS A 1 73 ? -5.509 -13.343 8.260 1.00 62.88 73 LYS A O 1
ATOM 610 N N . TYR A 1 74 ? -4.410 -11.664 9.293 1.00 62.34 74 TYR A N 1
ATOM 611 C CA . TYR A 1 74 ? -3.520 -11.253 8.197 1.00 62.34 74 TYR A CA 1
ATOM 612 C C . TYR A 1 74 ? -3.011 -12.422 7.351 1.00 62.34 74 TYR A C 1
ATOM 614 O O . TYR A 1 74 ? -2.128 -13.168 7.775 1.00 62.34 74 TYR A O 1
ATOM 622 N N . SER A 1 75 ? -3.561 -12.598 6.149 1.00 49.47 75 SER A N 1
ATOM 623 C CA . SER A 1 75 ? -3.336 -13.836 5.403 1.00 49.47 75 SER A CA 1
ATOM 624 C C . SER A 1 75 ? -2.041 -13.864 4.598 1.00 49.47 75 SER A C 1
ATOM 626 O O . SER A 1 75 ? -1.588 -14.972 4.329 1.00 49.47 75 SER A O 1
ATOM 628 N N . LYS A 1 76 ? -1.378 -12.728 4.300 1.00 52.62 76 LYS A N 1
ATOM 629 C CA . LYS A 1 76 ? 0.091 -12.703 4.079 1.00 52.62 76 LYS A CA 1
ATOM 630 C C . LYS A 1 76 ? 0.734 -11.368 3.736 1.00 52.62 76 LYS A C 1
ATOM 632 O O . LYS A 1 76 ? 1.935 -11.286 3.948 1.00 52.62 76 LYS A O 1
ATOM 637 N N . LEU A 1 77 ? 0.043 -10.340 3.251 1.00 48.75 77 LEU A N 1
ATOM 638 C CA . LEU A 1 77 ? 0.708 -9.113 2.788 1.00 48.75 77 LEU A CA 1
ATOM 639 C C . LEU A 1 77 ? 0.058 -7.866 3.379 1.00 48.75 77 LEU A C 1
ATOM 641 O O . LEU A 1 77 ? -1.156 -7.714 3.300 1.00 48.75 77 LEU A O 1
ATOM 645 N N . LEU A 1 78 ? 0.880 -6.963 3.914 1.00 44.78 78 LEU A N 1
ATOM 646 C CA . LEU A 1 78 ? 0.479 -5.575 4.106 1.00 44.78 78 LEU A CA 1
ATOM 647 C C . LEU A 1 78 ? 1.162 -4.758 2.999 1.00 44.78 78 LEU A C 1
ATOM 649 O O . LEU A 1 78 ? 2.389 -4.791 2.856 1.00 44.78 78 LEU A O 1
ATOM 653 N N . SER A 1 79 ? 0.381 -4.038 2.189 1.00 45.22 79 SER A N 1
ATOM 654 C CA . SER A 1 79 ? 0.936 -2.883 1.486 1.00 45.22 79 SER A CA 1
ATOM 655 C C . SER A 1 79 ? 1.157 -1.817 2.542 1.00 45.22 79 SER A C 1
ATOM 657 O O . SER A 1 79 ? 0.208 -1.348 3.168 1.00 45.22 79 SER A O 1
ATOM 659 N N . MET A 1 80 ? 2.417 -1.499 2.802 1.00 38.31 80 MET A N 1
ATOM 660 C CA . MET A 1 80 ? 2.764 -0.563 3.848 1.00 38.31 80 MET A CA 1
ATOM 661 C C . MET A 1 80 ? 3.644 0.528 3.294 1.00 38.31 80 MET A C 1
ATOM 663 O O . MET A 1 80 ? 4.723 0.292 2.750 1.00 38.31 80 MET A O 1
ATOM 667 N N . LYS A 1 81 ? 3.133 1.743 3.418 1.00 47.28 81 LYS A N 1
ATOM 668 C CA . LYS A 1 81 ? 3.744 2.951 2.901 1.00 47.28 81 LYS A CA 1
ATOM 669 C C . LYS A 1 81 ? 4.596 3.563 4.008 1.00 47.28 81 LYS A C 1
ATOM 671 O O . LYS A 1 81 ? 4.114 4.382 4.782 1.00 47.28 81 LYS A O 1
ATOM 676 N N . MET A 1 82 ? 5.866 3.172 4.079 1.00 31.56 82 MET A N 1
ATOM 677 C CA . MET A 1 82 ? 6.852 3.873 4.905 1.00 31.56 82 MET A CA 1
ATOM 678 C C . MET A 1 82 ? 7.216 5.191 4.217 1.00 31.56 82 MET A C 1
ATOM 680 O O . MET A 1 82 ? 8.064 5.228 3.330 1.00 31.56 82 MET A O 1
ATOM 684 N N . MET A 1 83 ? 6.550 6.277 4.607 1.00 33.44 83 MET A N 1
ATOM 685 C CA . MET A 1 83 ? 6.920 7.634 4.207 1.00 33.44 83 MET A CA 1
ATOM 686 C C . MET A 1 83 ? 7.657 8.310 5.366 1.00 33.44 83 MET A C 1
ATOM 688 O O . MET A 1 83 ? 7.107 9.169 6.038 1.00 33.44 83 MET A O 1
ATOM 692 N N . ASN A 1 84 ? 8.908 7.903 5.598 1.00 32.22 84 ASN A N 1
ATOM 693 C CA . ASN A 1 84 ? 9.838 8.607 6.483 1.00 32.22 84 ASN A CA 1
ATOM 694 C C . ASN A 1 84 ? 11.069 9.035 5.675 1.00 32.22 84 ASN A C 1
ATOM 696 O O . ASN A 1 84 ? 12.014 8.265 5.545 1.00 32.22 84 ASN A O 1
ATOM 700 N N . SER A 1 85 ? 11.050 10.257 5.132 1.00 30.06 85 SER A N 1
ATOM 701 C CA . SER A 1 85 ? 12.282 11.044 4.896 1.00 30.06 85 SER A CA 1
ATOM 702 C C . SER A 1 85 ? 12.048 12.508 4.508 1.00 30.06 85 SER A C 1
ATOM 704 O O . SER A 1 85 ? 13.010 13.264 4.421 1.00 30.06 85 SER A O 1
ATOM 706 N N . ILE A 1 86 ? 10.808 12.959 4.301 1.00 32.25 86 ILE A N 1
ATOM 707 C CA . ILE A 1 86 ? 10.545 14.358 3.948 1.00 32.25 86 ILE A CA 1
ATOM 708 C C . ILE A 1 86 ? 9.379 14.827 4.804 1.00 32.25 86 ILE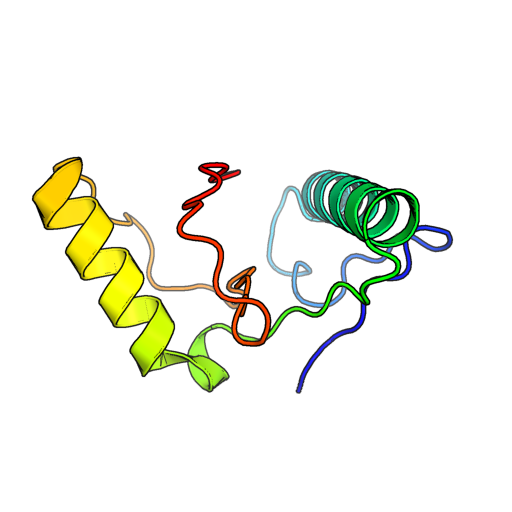 A C 1
ATOM 710 O O . ILE A 1 86 ? 8.287 14.279 4.687 1.00 32.25 86 ILE A O 1
ATOM 714 N N . GLY A 1 87 ? 9.641 15.775 5.707 1.00 34.31 87 GLY A N 1
ATOM 715 C CA . GLY A 1 87 ? 8.713 16.296 6.714 1.00 34.31 87 GLY A CA 1
ATOM 716 C C . GLY A 1 87 ? 7.466 16.955 6.126 1.00 34.31 87 GLY A C 1
ATOM 717 O O . GLY A 1 87 ? 7.307 18.169 6.169 1.00 34.31 87 GLY A O 1
ATOM 718 N N . LEU A 1 88 ? 6.564 16.139 5.594 1.00 32.34 88 LEU A N 1
ATOM 719 C CA . LEU A 1 88 ? 5.257 16.522 5.099 1.00 32.34 88 LEU A CA 1
ATOM 720 C C . LEU A 1 88 ? 4.229 15.638 5.793 1.00 32.34 88 LEU A C 1
ATOM 722 O O . LEU A 1 88 ? 4.001 14.491 5.407 1.00 32.34 88 LEU A O 1
ATOM 726 N N . ASN A 1 89 ? 3.591 16.221 6.808 1.00 35.34 89 ASN A N 1
ATOM 727 C CA . ASN A 1 89 ? 2.310 15.787 7.351 1.00 35.34 89 ASN A CA 1
ATOM 728 C C . ASN A 1 89 ? 1.298 15.653 6.205 1.00 35.34 89 ASN A C 1
ATOM 730 O O . ASN A 1 89 ? 0.596 16.597 5.855 1.00 35.34 89 ASN A O 1
ATOM 734 N N . SER A 1 90 ? 1.234 14.484 5.581 1.00 33.16 90 SER A N 1
ATOM 735 C CA . SER A 1 90 ? 0.144 14.133 4.682 1.00 33.16 90 SER A CA 1
ATOM 736 C C . SER A 1 90 ? -0.095 12.633 4.761 1.00 33.16 90 SER A C 1
ATOM 738 O O . SER A 1 90 ? 0.459 11.819 4.021 1.00 33.16 90 SER A O 1
ATOM 740 N N . ILE A 1 91 ? -0.970 12.279 5.702 1.00 38.44 91 ILE A N 1
ATOM 741 C CA . ILE A 1 91 ? -1.719 11.027 5.705 1.00 38.44 91 ILE A CA 1
ATOM 742 C C . ILE A 1 91 ? -2.543 11.030 4.412 1.00 38.44 91 ILE A C 1
ATOM 744 O O . ILE A 1 91 ? -3.670 11.519 4.357 1.00 38.44 91 ILE A O 1
ATOM 748 N N . THR A 1 92 ? -1.949 10.554 3.319 1.00 38.16 92 THR A N 1
ATOM 749 C CA . THR A 1 92 ? -2.681 10.322 2.076 1.00 38.16 92 THR A CA 1
ATOM 750 C C . THR A 1 92 ? -3.434 9.012 2.241 1.00 38.16 92 THR A C 1
ATOM 752 O O . THR A 1 92 ? -2.906 7.934 1.980 1.00 38.16 92 THR A O 1
ATOM 755 N N . LYS A 1 93 ? -4.669 9.135 2.746 1.00 43.41 93 LYS A N 1
ATOM 756 C CA . LYS A 1 93 ? -5.696 8.091 2.753 1.00 43.41 93 LYS A CA 1
ATOM 757 C C . LYS A 1 93 ? -5.786 7.451 1.371 1.00 43.41 93 LYS A C 1
ATOM 759 O O . LYS A 1 93 ? -6.259 8.087 0.432 1.00 43.41 93 LYS A O 1
ATOM 764 N N . THR A 1 94 ? -5.410 6.186 1.262 1.00 33.03 94 THR A N 1
ATOM 765 C CA . THR A 1 94 ? -6.064 5.252 0.342 1.00 33.03 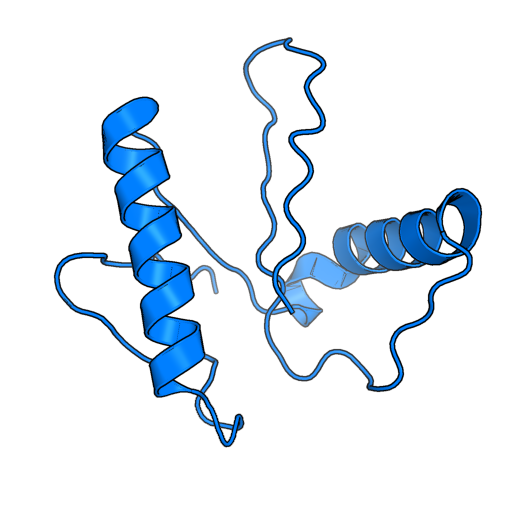94 THR A CA 1
ATOM 766 C C . THR A 1 94 ? -5.862 3.847 0.896 1.00 33.03 94 THR A C 1
ATOM 768 O O . THR A 1 94 ? -4.760 3.313 0.857 1.00 33.03 94 THR A O 1
ATOM 771 N N . VAL A 1 95 ? -6.917 3.303 1.502 1.00 29.08 95 VAL A N 1
ATOM 772 C CA . VAL A 1 95 ? -7.033 1.883 1.844 1.00 29.08 95 VAL A CA 1
ATOM 773 C C . VAL A 1 95 ? -7.748 1.251 0.658 1.00 29.08 95 VAL A C 1
ATOM 775 O O . VAL A 1 95 ? -8.896 1.606 0.396 1.00 29.08 95 VAL A O 1
ATOM 778 N N . TRP A 1 96 ? -7.068 0.379 -0.079 1.00 30.53 96 TRP A N 1
ATOM 779 C CA . TRP A 1 96 ? -7.715 -0.512 -1.038 1.00 30.53 96 TRP A CA 1
ATOM 780 C C . TRP A 1 96 ? -7.863 -1.879 -0.368 1.00 30.53 96 TRP A C 1
ATOM 782 O O . TRP A 1 96 ? -6.878 -2.422 0.137 1.00 30.53 96 TRP A O 1
ATOM 792 N N . PHE A 1 97 ? -9.113 -2.342 -0.288 1.00 32.91 97 PHE A N 1
ATOM 793 C CA . PHE A 1 97 ? -9.487 -3.705 0.096 1.00 32.91 97 PHE A CA 1
ATOM 794 C C . PHE A 1 97 ? -9.009 -4.720 -0.946 1.00 32.91 97 PHE A C 1
ATOM 796 O O . PHE A 1 97 ? -8.949 -4.344 -2.141 1.00 32.91 97 PHE A O 1
#

Foldseek 3Di:
DKDWQDLVDQDLVFVVPPPCSRVVSNVLSVVQVVCCVPPVDTQIWFWCVVVVPVVVVVQVCCCPVPVDHDPDDRPTIDRDDPPPDDPDPDPPDDDDD

Organism: Lactococcus lactis subsp. lactis (NCBI:txid1360)

Secondary structure (DSSP, 8-state):
--EEPPSSS---TT-TTSTTHHHHHHHHHHHHHHHHHHH----EEEEGGGGHHHHHHHHHHHHHH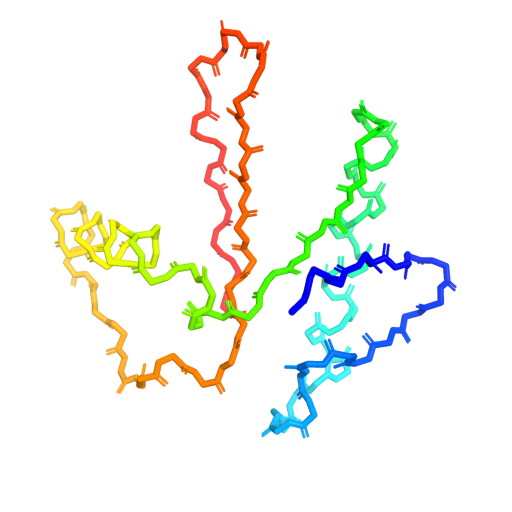H----SS---SEE------SS-----------

Sequence (97 aa):
MAYKVNFKDVKTVGLETSPVADSLAGLRANEARYFWNKYKFEYLTYPAHEKADEVALFEKILLEERNLKFQQKYSKLLSMKMMNSIGLNSITKTVWF